Protein AF-K1ZN55-F1 (afdb_monomer)

Foldseek 3Di:
DVVVVVVVVVVVVVVPPDDPPPPPPDDDDPPVVCVCPDVVVVVVVVVCCVVCVVVVVVLVVLVVVLVVLVVVLVVCVVVDDPVVNVVSVVVSVVSVVVSVD

Solvent-accessible surface area (backbone atoms only — not comparable to full-atom values): 6073 Å² total; per-residue (Å²): 111,73,68,57,54,51,52,52,52,54,55,54,58,66,70,68,77,74,68,99,70,81,77,76,83,78,78,87,73,63,62,68,58,56,54,65,72,27,70,66,48,52,52,51,50,52,52,47,46,68,66,43,50,62,54,51,49,52,51,53,52,50,53,48,51,53,51,51,51,50,52,50,46,66,70,44,54,84,78,48,54,70,70,59,47,54,53,50,51,51,51,52,53,54,51,53,50,67,73,73,108

Mean predicted aligned error: 14.53 Å

pLDDT: mean 81.13, std 11.41, range [56.06, 94.25]

Structure (mmCIF, N/CA/C/O backbone):
data_AF-K1ZN55-F1
#
_entry.id   AF-K1ZN55-F1
#
loop_
_atom_site.group_PDB
_atom_site.id
_atom_site.type_symbol
_atom_site.label_atom_id
_atom_site.label_alt_id
_atom_site.label_comp_id
_atom_site.label_asym_id
_atom_site.label_entity_id
_atom_site.label_seq_id
_atom_site.pdbx_PDB_ins_code
_atom_site.Cartn_x
_atom_site.Cartn_y
_atom_site.Cartn_z
_atom_site.occupancy
_atom_site.B_iso_or_equiv
_atom_site.auth_seq_id
_atom_site.auth_comp_id
_atom_site.auth_asym_id
_atom_site.auth_atom_id
_atom_site.pdbx_PDB_model_num
ATOM 1 N N . MET A 1 1 ? 69.524 12.016 -56.688 1.00 56.06 1 MET A N 1
ATOM 2 C CA . MET A 1 1 ? 68.228 12.681 -56.963 1.00 56.06 1 MET A CA 1
ATOM 3 C C . MET A 1 1 ? 67.036 11.721 -56.844 1.00 56.06 1 MET A C 1
ATOM 5 O O . MET A 1 1 ? 66.270 11.875 -55.907 1.00 56.06 1 MET A O 1
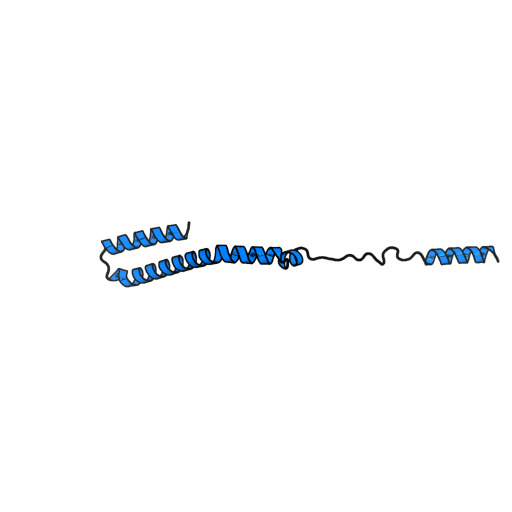ATOM 9 N N . ARG A 1 2 ? 66.898 10.674 -57.683 1.00 58.50 2 ARG A N 1
ATOM 10 C CA . ARG A 1 2 ? 65.724 9.754 -57.670 1.00 58.50 2 ARG A CA 1
ATOM 11 C C . ARG A 1 2 ? 65.489 8.998 -56.344 1.00 58.50 2 ARG A C 1
ATOM 13 O O . ARG A 1 2 ? 64.349 8.837 -55.937 1.00 58.50 2 ARG A O 1
ATOM 20 N N . LYS A 1 3 ? 66.554 8.587 -55.639 1.00 58.69 3 LYS A N 1
ATOM 21 C CA . LYS A 1 3 ? 66.461 7.878 -54.341 1.00 58.69 3 LYS A CA 1
ATOM 22 C C . LYS A 1 3 ? 66.007 8.779 -53.178 1.00 58.69 3 LYS A C 1
ATOM 24 O O . LYS A 1 3 ? 65.360 8.298 -52.260 1.00 58.69 3 LYS A O 1
ATOM 29 N N . ILE A 1 4 ? 66.313 10.078 -53.250 1.00 71.62 4 ILE A N 1
ATOM 30 C CA . ILE A 1 4 ? 65.900 11.083 -52.253 1.00 71.62 4 ILE A CA 1
ATOM 31 C C . ILE A 1 4 ? 64.416 11.422 -52.448 1.00 71.62 4 ILE A C 1
ATOM 33 O O . ILE A 1 4 ? 63.677 11.520 -51.478 1.00 71.62 4 ILE A O 1
ATOM 37 N N . LEU A 1 5 ? 63.963 11.489 -53.706 1.00 69.25 5 LEU A N 1
ATOM 38 C CA . LEU A 1 5 ? 62.544 11.606 -54.057 1.00 69.25 5 LEU A CA 1
ATOM 39 C C . LEU A 1 5 ? 61.717 10.397 -53.589 1.00 69.25 5 LEU A C 1
ATOM 41 O O . LEU A 1 5 ? 60.635 10.587 -53.044 1.00 69.25 5 LEU A O 1
ATOM 45 N N . LEU A 1 6 ? 62.235 9.170 -53.734 1.00 70.94 6 LEU A N 1
ATOM 46 C CA . LEU A 1 6 ? 61.564 7.981 -53.190 1.00 70.94 6 LEU A CA 1
ATOM 47 C C . LEU A 1 6 ? 61.504 7.997 -51.654 1.00 70.94 6 LEU A C 1
ATOM 49 O O . LEU A 1 6 ? 60.456 7.706 -51.091 1.00 70.94 6 LEU A O 1
ATOM 53 N N . ALA A 1 7 ? 62.593 8.370 -50.974 1.00 69.81 7 ALA A N 1
ATOM 54 C CA . ALA A 1 7 ? 62.624 8.435 -49.512 1.00 69.81 7 ALA A CA 1
ATOM 55 C C . ALA A 1 7 ? 61.672 9.508 -48.947 1.00 69.81 7 ALA A C 1
ATOM 57 O O . ALA A 1 7 ? 60.985 9.262 -47.957 1.00 69.81 7 ALA A O 1
ATOM 58 N N . ALA A 1 8 ? 61.576 10.663 -49.612 1.00 72.12 8 ALA A N 1
ATOM 59 C CA . ALA A 1 8 ? 60.625 11.713 -49.257 1.00 72.12 8 ALA A CA 1
ATOM 60 C C . ALA A 1 8 ? 59.169 11.259 -49.461 1.00 72.12 8 ALA A C 1
ATOM 62 O O . ALA A 1 8 ? 58.324 11.504 -48.605 1.00 72.12 8 ALA A O 1
ATOM 63 N N . SER A 1 9 ? 58.883 10.526 -50.543 1.00 69.12 9 SER A N 1
ATOM 64 C CA . SER A 1 9 ? 57.550 9.971 -50.808 1.00 69.12 9 SER A CA 1
ATOM 65 C C . SER A 1 9 ? 57.110 8.958 -49.745 1.00 69.12 9 SER A C 1
ATOM 67 O O . SER A 1 9 ? 55.952 8.970 -49.331 1.00 69.12 9 SER A O 1
ATOM 69 N N . THR A 1 10 ? 58.017 8.096 -49.278 1.00 70.06 10 THR A N 1
ATOM 70 C CA . THR A 1 10 ? 57.712 7.105 -48.232 1.00 70.06 10 THR A CA 1
ATOM 71 C C . THR A 1 10 ? 57.511 7.760 -46.864 1.00 70.06 10 THR A C 1
ATOM 73 O O . THR A 1 10 ? 56.640 7.346 -46.101 1.00 70.06 10 THR A O 1
ATOM 76 N N . MET A 1 11 ? 58.269 8.817 -46.560 1.00 67.25 11 MET A N 1
ATOM 77 C CA . MET A 1 11 ? 58.135 9.572 -45.311 1.00 67.25 11 MET A CA 1
ATOM 78 C C . MET A 1 11 ? 56.813 10.350 -45.246 1.00 67.25 11 MET A C 1
ATOM 80 O O . MET A 1 11 ? 56.181 10.388 -44.196 1.00 67.25 11 MET A O 1
ATOM 84 N N . ILE A 1 12 ? 56.347 10.888 -46.377 1.00 69.62 12 ILE A N 1
ATOM 85 C CA . ILE A 1 12 ? 55.038 11.548 -46.479 1.00 69.62 12 ILE A CA 1
ATOM 86 C C . ILE A 1 12 ? 53.901 10.536 -46.264 1.00 69.62 12 ILE A C 1
ATOM 88 O O . ILE A 1 12 ? 52.971 10.820 -45.517 1.00 69.62 12 ILE A O 1
ATOM 92 N N . PHE A 1 13 ? 53.996 9.330 -46.837 1.00 67.00 13 PHE A N 1
ATOM 93 C CA . PHE A 1 13 ? 52.977 8.284 -46.673 1.00 67.00 13 PHE A CA 1
ATOM 94 C C . PHE A 1 13 ? 52.826 7.811 -45.215 1.00 67.00 13 PHE A C 1
ATOM 96 O O . PHE A 1 13 ? 51.715 7.551 -44.759 1.00 67.00 13 PHE A O 1
ATOM 103 N N . LEU A 1 14 ? 53.925 7.776 -44.452 1.00 64.19 14 LEU A N 1
ATOM 104 C CA . LEU A 1 14 ? 53.913 7.431 -43.024 1.00 64.19 14 LEU A CA 1
ATOM 105 C C . LEU A 1 14 ? 53.253 8.500 -42.135 1.00 64.19 14 LEU A C 1
ATOM 107 O O . LEU A 1 14 ? 52.806 8.171 -41.039 1.00 64.19 14 LEU A O 1
ATOM 111 N N . MET A 1 15 ? 53.136 9.754 -42.592 1.00 62.47 15 MET A N 1
ATOM 112 C CA . MET A 1 15 ? 52.480 10.826 -41.825 1.00 62.47 15 MET A CA 1
ATOM 113 C C . MET A 1 15 ? 50.953 10.880 -42.022 1.00 62.47 15 MET A C 1
ATOM 115 O O . MET A 1 15 ? 50.262 11.517 -41.230 1.00 62.47 15 MET A O 1
ATOM 119 N N . PHE A 1 16 ? 50.405 10.182 -43.027 1.00 61.69 16 PHE A N 1
ATOM 120 C CA . PHE A 1 16 ? 48.958 10.117 -43.296 1.00 61.69 16 PHE A CA 1
ATOM 121 C C . PHE A 1 16 ? 48.236 8.951 -42.590 1.00 61.69 16 PHE A C 1
ATOM 123 O O . PHE A 1 16 ? 47.030 8.792 -42.749 1.00 61.69 16 PHE A O 1
ATOM 130 N N . GLY A 1 17 ? 48.930 8.158 -41.767 1.00 60.75 17 GLY A N 1
ATOM 131 C CA . GLY A 1 17 ? 48.362 7.019 -41.027 1.00 60.75 17 GLY A CA 1
ATOM 132 C C . GLY A 1 17 ? 47.530 7.383 -39.789 1.00 60.75 17 GLY A C 1
ATOM 133 O O . GLY A 1 17 ? 47.522 6.628 -38.819 1.00 60.75 17 GLY A O 1
ATOM 134 N N . SER A 1 18 ? 46.862 8.537 -39.779 1.00 61.38 18 SER A N 1
ATOM 135 C CA . SER A 1 18 ? 46.098 9.007 -38.621 1.00 61.38 18 SER A CA 1
ATOM 136 C C . SER A 1 18 ? 44.616 8.642 -38.742 1.00 61.38 18 SER A C 1
ATOM 138 O O . SER A 1 18 ? 43.954 9.043 -39.694 1.00 61.38 18 SER A O 1
ATOM 140 N N . SER A 1 19 ? 44.091 7.980 -37.704 1.00 58.03 19 SER A N 1
ATOM 141 C CA . SER A 1 19 ? 42.666 7.822 -37.342 1.00 58.03 19 SER A CA 1
ATOM 142 C C . SER A 1 19 ? 41.826 6.705 -37.997 1.00 58.03 19 SER A C 1
ATOM 144 O O . SER A 1 19 ? 40.757 6.938 -38.545 1.00 58.03 19 SER A O 1
ATOM 146 N N . VAL A 1 20 ? 42.196 5.440 -37.758 1.00 57.25 20 VAL A N 1
ATOM 147 C CA . VAL A 1 20 ? 41.282 4.274 -37.915 1.00 57.25 20 VAL A CA 1
ATOM 148 C C . VAL A 1 20 ? 40.133 4.261 -3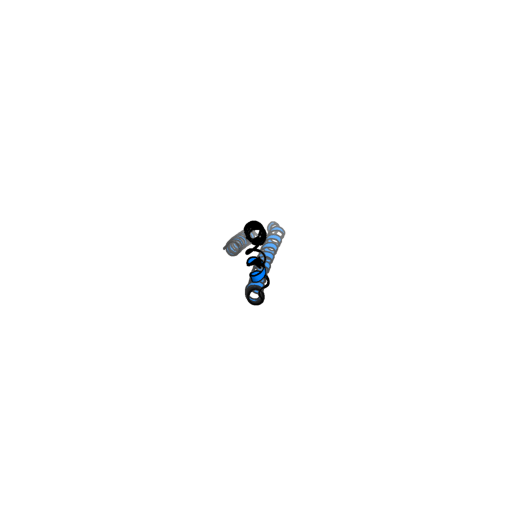6.871 1.00 57.25 20 VAL A C 1
ATOM 150 O O . VAL A 1 20 ? 39.245 3.420 -36.927 1.00 57.25 20 VAL A O 1
ATOM 153 N N . PHE A 1 21 ? 40.085 5.221 -35.938 1.00 56.66 21 PHE A N 1
ATOM 154 C CA . PHE A 1 21 ? 39.114 5.268 -34.830 1.00 56.66 21 PHE A CA 1
ATOM 155 C C . PHE A 1 21 ? 38.000 6.330 -34.960 1.00 56.66 21 PHE A C 1
ATOM 157 O O . PHE A 1 21 ? 37.256 6.547 -34.007 1.00 56.66 21 PHE A O 1
ATOM 164 N N . ALA A 1 22 ? 37.866 7.005 -36.108 1.00 57.22 22 ALA A N 1
ATOM 165 C CA . ALA A 1 22 ? 37.006 8.190 -36.242 1.00 57.22 22 ALA A CA 1
ATOM 166 C C . ALA A 1 22 ? 35.488 7.917 -36.373 1.00 57.22 22 ALA A C 1
ATOM 168 O O . ALA A 1 22 ? 34.701 8.849 -36.239 1.00 57.22 22 ALA A O 1
ATOM 169 N N . GLU A 1 23 ? 35.047 6.671 -36.589 1.00 60.16 23 GLU A N 1
ATOM 170 C CA . GLU A 1 23 ? 33.622 6.353 -36.827 1.00 60.16 23 GLU A CA 1
ATOM 171 C C . GLU A 1 23 ? 33.039 5.262 -35.913 1.00 60.16 23 GLU A C 1
ATOM 173 O O . GLU A 1 23 ? 32.047 4.609 -36.242 1.00 60.16 23 GLU A O 1
ATOM 178 N N . MET A 1 24 ? 33.584 5.084 -34.710 1.00 63.25 24 MET A N 1
ATOM 179 C CA . MET A 1 24 ? 32.885 4.304 -33.683 1.00 63.25 24 MET A CA 1
ATOM 180 C C . MET A 1 24 ? 31.704 5.122 -33.141 1.00 63.25 24 MET A C 1
ATOM 182 O O . MET A 1 24 ? 31.831 5.885 -32.185 1.00 63.25 24 MET A O 1
ATOM 186 N N . LYS A 1 25 ? 30.534 4.965 -33.773 1.00 67.12 25 LYS A N 1
ATOM 187 C CA . LYS A 1 25 ? 29.239 5.501 -33.319 1.00 67.12 25 LYS A CA 1
ATOM 188 C C . LYS A 1 25 ? 28.784 4.750 -32.063 1.00 67.12 25 LYS A C 1
ATOM 190 O O . LYS A 1 25 ? 27.899 3.901 -32.115 1.00 67.12 25 LYS A O 1
ATOM 195 N N . ILE A 1 26 ? 29.426 5.031 -30.932 1.00 68.31 26 ILE A N 1
ATOM 196 C CA . ILE A 1 26 ? 29.041 4.483 -29.631 1.00 68.31 26 ILE A CA 1
ATOM 197 C C . ILE A 1 26 ? 27.795 5.237 -29.164 1.00 68.31 26 ILE A C 1
ATOM 199 O O . ILE A 1 26 ? 27.869 6.362 -28.673 1.00 68.31 26 ILE A O 1
ATOM 203 N N . GLY A 1 27 ? 26.632 4.618 -29.351 1.00 72.06 27 GLY A N 1
ATOM 204 C CA . GLY A 1 27 ? 25.382 5.085 -28.763 1.00 72.06 27 GLY A CA 1
ATOM 205 C C . GLY A 1 27 ? 25.320 4.685 -27.293 1.00 72.06 27 GLY A C 1
ATOM 206 O O . GLY A 1 27 ? 25.232 3.501 -26.979 1.00 72.06 27 GLY A O 1
ATOM 207 N N . VAL A 1 28 ? 25.352 5.662 -26.387 1.00 75.94 28 VAL A N 1
ATOM 208 C CA . VAL A 1 28 ? 25.087 5.416 -24.964 1.00 75.94 28 VAL A CA 1
ATOM 209 C C . VAL A 1 28 ? 23.577 5.415 -24.768 1.00 75.94 28 VAL A C 1
ATOM 211 O O . VAL A 1 28 ? 22.933 6.461 -24.829 1.00 75.94 28 VAL A O 1
ATOM 214 N N . ILE A 1 29 ? 23.001 4.233 -24.561 1.00 75.38 29 ILE A N 1
ATOM 215 C CA . ILE A 1 29 ? 21.575 4.084 -24.268 1.00 75.38 29 ILE A CA 1
ATOM 216 C C . ILE A 1 29 ? 21.412 3.955 -22.759 1.00 75.38 29 ILE A C 1
ATOM 218 O O . ILE A 1 29 ? 21.979 3.060 -22.134 1.00 75.38 29 ILE A O 1
ATOM 222 N N . ASN A 1 30 ? 20.594 4.829 -22.175 1.00 78.81 30 ASN A N 1
ATOM 223 C CA . ASN A 1 30 ? 20.125 4.635 -20.812 1.00 78.81 30 ASN A CA 1
ATOM 224 C C . ASN A 1 30 ? 19.021 3.566 -20.827 1.00 78.81 30 ASN A C 1
ATOM 226 O O . ASN A 1 30 ? 17.855 3.859 -21.099 1.00 78.81 30 ASN A O 1
ATOM 230 N N . TYR A 1 31 ? 19.422 2.321 -20.572 1.00 74.81 31 TYR A N 1
ATOM 231 C CA . TYR A 1 31 ? 18.527 1.166 -20.544 1.00 74.81 31 TYR A CA 1
ATOM 232 C C . TYR A 1 31 ? 17.362 1.355 -19.563 1.00 74.81 31 TYR A C 1
ATOM 234 O O . TYR A 1 31 ? 16.225 1.028 -19.891 1.00 74.81 31 TYR A O 1
ATOM 242 N N . GLU A 1 32 ? 17.620 1.949 -18.397 1.00 74.38 32 GLU A N 1
ATOM 243 C CA . GLU A 1 32 ? 16.596 2.201 -17.382 1.00 74.38 32 GLU A CA 1
ATOM 244 C C . GLU A 1 32 ? 15.492 3.115 -17.926 1.00 74.38 32 GLU A C 1
ATOM 246 O O . GLU A 1 32 ? 14.309 2.788 -17.833 1.00 74.38 32 GLU A O 1
ATOM 251 N N . LYS A 1 33 ? 15.870 4.210 -18.596 1.00 76.12 33 LYS A N 1
ATOM 252 C CA . LYS A 1 33 ? 14.908 5.145 -19.192 1.00 76.12 33 LYS A CA 1
ATOM 253 C C . LYS A 1 33 ? 14.068 4.490 -20.293 1.00 76.12 33 LYS A C 1
ATOM 255 O O . LYS A 1 33 ? 12.851 4.652 -20.307 1.00 76.12 33 LYS A O 1
ATOM 260 N N . VAL A 1 34 ? 14.697 3.714 -21.176 1.00 78.94 34 VAL A N 1
ATOM 261 C CA . VAL A 1 34 ? 14.004 3.027 -22.282 1.00 78.94 34 VAL A CA 1
ATOM 262 C C . VAL A 1 34 ? 12.995 2.002 -21.762 1.00 78.94 34 VAL A C 1
ATOM 264 O O . VAL A 1 34 ? 11.891 1.901 -22.291 1.00 78.94 34 VAL A O 1
ATOM 267 N N . VAL A 1 35 ? 13.340 1.263 -20.707 1.00 76.44 35 VAL A N 1
ATOM 268 C CA . VAL A 1 35 ? 12.422 0.303 -20.082 1.00 76.44 35 VAL A CA 1
ATOM 269 C C . VAL A 1 35 ? 11.276 1.021 -19.368 1.00 76.44 35 VAL A C 1
ATOM 271 O O . VAL A 1 35 ? 10.126 0.592 -19.480 1.00 76.44 35 VAL A O 1
ATOM 274 N N . VAL A 1 36 ? 11.551 2.130 -18.675 1.00 77.88 36 VAL A N 1
ATOM 275 C CA . VAL A 1 36 ? 10.520 2.901 -17.963 1.00 77.88 36 VAL A CA 1
ATOM 276 C C . VAL A 1 36 ? 9.511 3.550 -18.914 1.00 77.88 36 VAL A C 1
ATOM 278 O O . VAL A 1 36 ? 8.314 3.562 -18.617 1.00 77.88 36 VAL A O 1
ATOM 281 N N . GLU A 1 37 ? 9.980 4.060 -20.051 1.00 76.62 37 GLU A N 1
ATOM 282 C CA . GLU A 1 37 ? 9.154 4.684 -21.095 1.00 76.62 37 GLU A CA 1
ATOM 283 C C . GLU A 1 37 ? 8.553 3.657 -22.071 1.00 76.62 37 GLU A C 1
ATOM 285 O O . GLU A 1 37 ? 7.812 4.022 -22.985 1.00 76.62 37 GLU A O 1
ATOM 290 N N . SER A 1 38 ? 8.836 2.364 -21.878 1.00 85.19 38 SER A N 1
ATOM 291 C CA . SER A 1 38 ? 8.334 1.315 -22.758 1.00 85.19 38 SER A CA 1
ATOM 292 C C . SER A 1 38 ? 6.802 1.177 -22.670 1.00 85.19 38 SER A C 1
ATOM 294 O O . SER A 1 38 ? 6.223 1.199 -21.573 1.00 85.19 38 SER A O 1
ATOM 296 N N . PRO A 1 39 ? 6.108 0.979 -23.807 1.00 82.00 39 PRO A N 1
ATOM 297 C CA . PRO A 1 39 ? 4.656 0.793 -23.817 1.00 82.00 39 PRO A CA 1
ATOM 298 C C . PRO A 1 39 ? 4.220 -0.462 -23.044 1.00 82.00 39 PRO A C 1
ATOM 300 O O . PRO A 1 39 ? 3.124 -0.497 -22.486 1.00 82.00 39 PRO A O 1
ATOM 303 N N . GLN A 1 40 ? 5.091 -1.470 -22.948 1.00 83.12 40 GLN A N 1
ATOM 304 C CA . GLN A 1 40 ? 4.856 -2.687 -22.174 1.00 83.12 40 GLN A CA 1
ATOM 305 C C . GLN A 1 40 ? 4.762 -2.387 -20.672 1.00 83.12 40 GLN A C 1
ATOM 307 O O . GLN A 1 40 ? 3.857 -2.889 -20.003 1.00 83.12 40 GLN A O 1
ATOM 312 N N . LEU A 1 41 ? 5.645 -1.533 -20.138 1.00 83.25 41 LEU A N 1
ATOM 313 C CA . LEU A 1 41 ? 5.580 -1.137 -18.732 1.00 83.25 41 LEU A CA 1
ATOM 314 C C . LEU A 1 41 ? 4.371 -0.239 -18.455 1.00 83.25 41 LEU A C 1
ATOM 316 O O . LEU A 1 41 ? 3.746 -0.373 -17.406 1.00 83.25 41 LEU A O 1
ATOM 320 N N . ALA A 1 42 ? 4.019 0.656 -19.381 1.00 84.00 42 ALA A N 1
ATOM 321 C CA . ALA A 1 42 ? 2.826 1.489 -19.248 1.00 84.00 42 ALA A CA 1
ATOM 322 C C . ALA A 1 42 ? 1.544 0.639 -19.154 1.00 84.00 42 ALA A C 1
ATOM 324 O O . ALA A 1 42 ? 0.720 0.874 -18.268 1.00 84.00 42 ALA A O 1
ATOM 325 N N . ALA A 1 43 ? 1.414 -0.389 -19.999 1.00 86.38 43 ALA A N 1
ATOM 326 C CA . ALA A 1 43 ? 0.302 -1.338 -19.947 1.00 86.38 43 ALA A CA 1
ATOM 327 C C . ALA A 1 43 ? 0.279 -2.127 -18.627 1.00 86.38 43 ALA A C 1
ATOM 329 O O . ALA A 1 43 ? -0.746 -2.167 -17.949 1.00 86.38 43 ALA A O 1
ATOM 330 N N . ALA A 1 44 ? 1.426 -2.664 -18.197 1.00 85.62 44 ALA A N 1
ATOM 331 C CA . ALA A 1 44 ? 1.529 -3.383 -16.928 1.00 85.62 44 ALA A CA 1
ATOM 332 C C . ALA A 1 44 ? 1.186 -2.491 -15.720 1.00 85.62 44 ALA A C 1
ATOM 334 O O . ALA A 1 44 ? 0.468 -2.915 -14.817 1.00 85.62 44 ALA A O 1
ATOM 335 N N . LYS A 1 45 ? 1.643 -1.230 -15.709 1.00 84.12 45 LYS A N 1
ATOM 336 C CA . LYS A 1 45 ? 1.293 -0.244 -14.673 1.00 84.12 45 LYS A CA 1
ATOM 337 C C . LYS A 1 45 ? -0.206 0.043 -14.646 1.00 84.12 45 LYS A C 1
ATOM 339 O O . LYS A 1 45 ? -0.772 0.135 -13.560 1.00 84.12 45 LYS A O 1
ATOM 344 N N . ALA A 1 46 ? -0.847 0.180 -15.805 1.00 87.94 46 ALA A N 1
ATOM 345 C CA . ALA A 1 46 ? -2.290 0.389 -15.887 1.00 87.94 46 ALA A CA 1
ATOM 346 C C . ALA A 1 46 ? -3.066 -0.820 -15.336 1.00 87.94 46 ALA A C 1
ATOM 348 O O . ALA A 1 46 ? -4.003 -0.642 -14.556 1.00 87.94 46 ALA A O 1
ATOM 349 N N . ASP A 1 47 ? -2.629 -2.038 -15.660 1.00 88.38 47 ASP A N 1
ATOM 350 C CA . ASP A 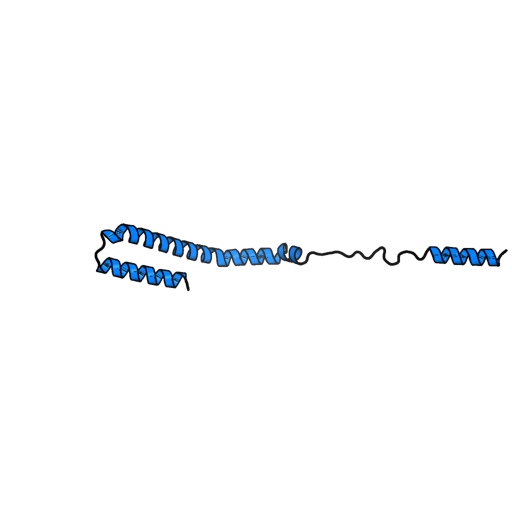1 47 ? -3.221 -3.271 -15.139 1.00 88.38 47 ASP A CA 1
ATOM 351 C C . ASP A 1 47 ? -3.027 -3.415 -13.627 1.00 88.38 47 ASP A C 1
ATOM 353 O O . ASP A 1 47 ? -3.970 -3.765 -12.912 1.00 88.38 47 ASP A O 1
ATOM 357 N N . PHE A 1 48 ? -1.831 -3.110 -13.113 1.00 88.25 48 PHE A N 1
ATOM 358 C CA . PHE A 1 48 ? -1.579 -3.093 -11.674 1.00 88.25 48 PHE A CA 1
ATOM 359 C C . PHE A 1 48 ? -2.430 -2.041 -10.978 1.00 88.25 48 PHE A C 1
ATOM 361 O O . PHE A 1 48 ? -3.100 -2.369 -10.005 1.00 88.25 48 PHE A O 1
ATOM 368 N N . LYS A 1 49 ? -2.494 -0.816 -11.505 1.00 88.12 49 LYS A N 1
ATOM 369 C CA . LYS A 1 49 ? -3.362 0.226 -10.956 1.00 88.12 49 LYS A CA 1
ATOM 370 C C . LYS A 1 49 ? -4.811 -0.251 -10.909 1.00 88.12 49 LYS A C 1
ATOM 372 O O . LYS A 1 49 ? -5.432 -0.176 -9.863 1.00 88.12 49 LYS A O 1
ATOM 377 N N . LYS A 1 50 ? -5.327 -0.847 -11.983 1.00 91.88 50 LYS A N 1
ATOM 378 C CA . LYS A 1 50 ? -6.701 -1.363 -12.021 1.00 91.88 50 LYS A CA 1
ATOM 379 C C . LYS A 1 50 ? -6.963 -2.463 -10.982 1.00 91.88 50 LYS A C 1
ATOM 381 O O . LYS A 1 50 ? -8.065 -2.533 -10.445 1.00 91.88 50 LYS A O 1
ATOM 386 N N . LYS A 1 51 ? -5.976 -3.319 -10.701 1.00 88.88 51 LYS A N 1
ATOM 387 C CA . LYS A 1 51 ? -6.089 -4.406 -9.710 1.00 88.88 51 LYS A CA 1
ATOM 388 C C . LYS A 1 51 ? -5.914 -3.926 -8.269 1.00 88.88 51 LYS A C 1
ATOM 390 O O . LYS A 1 51 ? -6.590 -4.436 -7.382 1.00 88.88 51 LYS A O 1
ATOM 395 N N . PHE A 1 52 ? -5.023 -2.967 -8.034 1.00 91.12 52 PHE A N 1
ATOM 396 C CA . PHE A 1 52 ? -4.651 -2.516 -6.693 1.00 91.12 52 PHE A CA 1
ATOM 397 C C . PHE A 1 52 ? -5.399 -1.263 -6.230 1.00 91.12 52 PHE A C 1
ATOM 399 O O . PHE A 1 52 ? -5.580 -1.104 -5.032 1.00 91.12 52 PHE A O 1
ATOM 406 N N . GLU A 1 53 ? -5.917 -0.427 -7.130 1.00 93.12 53 GLU A N 1
ATOM 407 C CA . GLU A 1 53 ? -6.753 0.731 -6.783 1.00 93.12 53 GLU A CA 1
ATOM 408 C C . GLU A 1 53 ? -7.988 0.366 -5.935 1.00 93.12 53 GLU A C 1
ATOM 410 O O . GLU A 1 53 ? -8.216 1.037 -4.927 1.00 93.12 53 GLU A O 1
ATOM 415 N N . PRO A 1 54 ? -8.793 -0.673 -6.255 1.00 93.50 54 PRO A N 1
ATOM 416 C CA . PRO A 1 54 ? -9.900 -1.057 -5.377 1.00 93.50 54 PRO A CA 1
ATOM 417 C C . PRO A 1 54 ? -9.399 -1.538 -4.011 1.00 93.50 54 PRO A C 1
ATOM 419 O O . PRO A 1 54 ? -9.974 -1.173 -2.991 1.00 93.50 54 PRO A O 1
ATOM 422 N N . ARG A 1 55 ? -8.285 -2.280 -3.974 1.00 90.44 55 ARG A N 1
ATOM 423 C CA . ARG A 1 55 ? -7.694 -2.768 -2.724 1.00 90.44 55 ARG A CA 1
ATOM 424 C C . ARG A 1 55 ? -7.181 -1.627 -1.845 1.00 90.44 55 ARG A C 1
ATOM 426 O O . ARG A 1 55 ? -7.368 -1.655 -0.635 1.00 90.44 55 ARG A O 1
ATOM 433 N N . GLU A 1 56 ? -6.560 -0.621 -2.448 1.00 89.38 56 GLU A N 1
ATOM 434 C CA . GLU A 1 56 ? -6.098 0.586 -1.764 1.00 89.38 56 GLU A CA 1
ATOM 435 C C . GLU A 1 56 ? -7.279 1.381 -1.193 1.00 89.38 56 GLU A C 1
ATOM 437 O O . GLU A 1 56 ? -7.240 1.801 -0.037 1.00 89.38 56 GLU A O 1
ATOM 442 N N . LYS A 1 57 ? -8.366 1.528 -1.963 1.00 93.19 57 LYS A N 1
ATOM 443 C CA . LYS A 1 57 ? -9.600 2.166 -1.481 1.00 93.19 57 LYS A CA 1
ATOM 444 C C . LYS A 1 57 ? -10.202 1.419 -0.294 1.00 93.19 57 LYS A C 1
ATOM 446 O O . LYS A 1 57 ? -10.505 2.055 0.708 1.00 93.19 57 LYS A O 1
ATOM 451 N N . GLU A 1 58 ? -10.316 0.093 -0.369 1.00 91.12 58 GLU A N 1
ATOM 452 C CA . GLU A 1 58 ? -10.820 -0.735 0.736 1.00 91.12 58 GLU A CA 1
ATOM 453 C C . GLU A 1 58 ? -9.996 -0.554 2.017 1.00 91.12 58 GLU A C 1
ATOM 455 O O . GLU A 1 58 ? -10.564 -0.377 3.096 1.00 91.12 58 GLU A O 1
ATOM 460 N N . ILE A 1 59 ? -8.664 -0.562 1.905 1.00 90.88 59 ILE A N 1
ATOM 461 C CA . ILE A 1 59 ? -7.758 -0.372 3.047 1.00 90.88 59 ILE A CA 1
ATOM 462 C C . ILE A 1 59 ? -7.937 1.028 3.646 1.00 90.88 59 ILE A C 1
ATOM 464 O O . ILE A 1 59 ? -8.107 1.161 4.859 1.00 90.88 59 ILE A O 1
ATOM 468 N N . ASN A 1 60 ? -7.965 2.066 2.808 1.00 91.94 60 ASN A N 1
ATOM 469 C CA . ASN A 1 60 ? -8.153 3.446 3.255 1.00 91.94 60 ASN A CA 1
ATOM 470 C C . ASN A 1 60 ? -9.519 3.651 3.928 1.00 91.94 60 ASN A C 1
ATO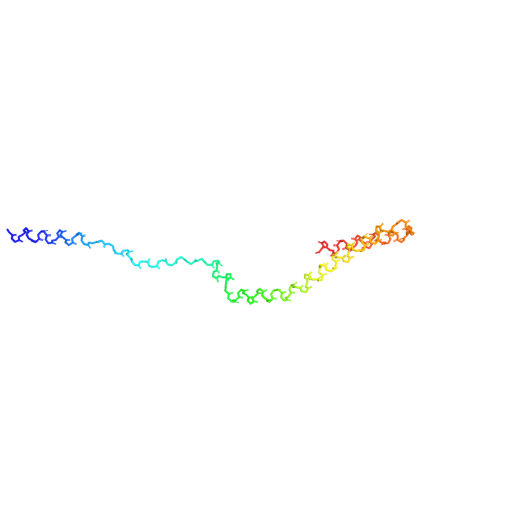M 472 O O . ASN A 1 60 ? -9.616 4.313 4.963 1.00 91.94 60 ASN A O 1
ATOM 476 N N . GLU A 1 61 ? -10.584 3.062 3.382 1.00 93.62 61 GLU A N 1
ATOM 477 C CA . GLU A 1 61 ? -11.917 3.105 3.985 1.00 93.62 61 GLU A CA 1
ATOM 478 C C . GLU A 1 61 ? -11.968 2.368 5.326 1.00 93.62 61 GLU A C 1
ATOM 480 O O . GLU A 1 61 ? -12.572 2.873 6.275 1.00 93.62 61 GLU A O 1
ATOM 485 N N . ALA A 1 62 ? -11.333 1.198 5.432 1.00 90.44 62 ALA A N 1
ATOM 486 C CA . ALA A 1 62 ? -11.252 0.444 6.680 1.00 90.44 62 ALA A CA 1
ATOM 487 C C . ALA A 1 62 ? -10.478 1.219 7.758 1.00 90.44 62 ALA A C 1
ATOM 489 O O . ALA A 1 62 ? -10.935 1.310 8.89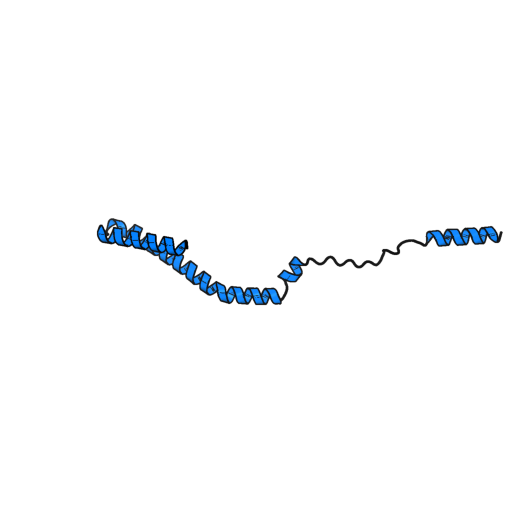9 1.00 90.44 62 ALA A O 1
ATOM 490 N N . GLN A 1 63 ? -9.359 1.847 7.386 1.00 91.81 63 GLN A N 1
ATOM 491 C CA . GLN A 1 63 ? -8.580 2.697 8.282 1.00 91.81 63 GLN A CA 1
ATOM 492 C C . GLN A 1 63 ? -9.383 3.915 8.749 1.00 91.81 63 GLN A C 1
ATOM 494 O O . GLN A 1 63 ? -9.371 4.243 9.936 1.00 91.81 63 GLN A O 1
ATOM 499 N N . LYS A 1 64 ? -10.121 4.565 7.841 1.00 94.25 64 LYS A N 1
ATOM 500 C CA . LYS A 1 64 ? -10.975 5.704 8.188 1.00 94.25 64 LYS A CA 1
ATOM 501 C C . LYS A 1 64 ? -12.096 5.294 9.144 1.00 94.25 64 LYS A C 1
ATOM 503 O O . LYS A 1 64 ? -12.266 5.928 10.178 1.00 94.25 64 LYS A O 1
ATOM 508 N N . LYS A 1 65 ? -12.806 4.199 8.849 1.00 92.06 65 LYS A N 1
ATOM 509 C CA . LYS A 1 65 ? -13.851 3.656 9.735 1.00 92.06 65 LYS A CA 1
ATOM 510 C C . LYS A 1 65 ? -13.304 3.352 11.126 1.00 92.06 65 LYS A C 1
ATOM 512 O O . LYS A 1 65 ? -13.946 3.679 12.114 1.00 92.06 65 LYS A O 1
ATOM 517 N N . PHE A 1 66 ? -12.111 2.770 11.208 1.00 92.19 66 PHE A N 1
ATOM 518 C CA . PHE A 1 66 ? -11.460 2.493 12.484 1.00 92.19 66 PHE A CA 1
ATOM 519 C C . PHE A 1 66 ? -11.142 3.772 13.278 1.00 92.19 66 PHE A C 1
ATOM 521 O O . PHE A 1 66 ? -11.409 3.835 14.477 1.00 92.19 66 PHE A O 1
ATOM 528 N N . GLN A 1 67 ? -10.631 4.817 12.618 1.00 92.81 67 GLN A N 1
ATOM 529 C CA . GLN A 1 67 ? -10.414 6.123 13.255 1.00 92.81 67 GLN A CA 1
ATOM 530 C C . GLN A 1 67 ? -11.725 6.758 13.736 1.00 92.81 67 GLN A C 1
ATOM 532 O O . GLN A 1 67 ? -11.778 7.268 14.856 1.00 92.81 67 GLN A O 1
ATOM 537 N N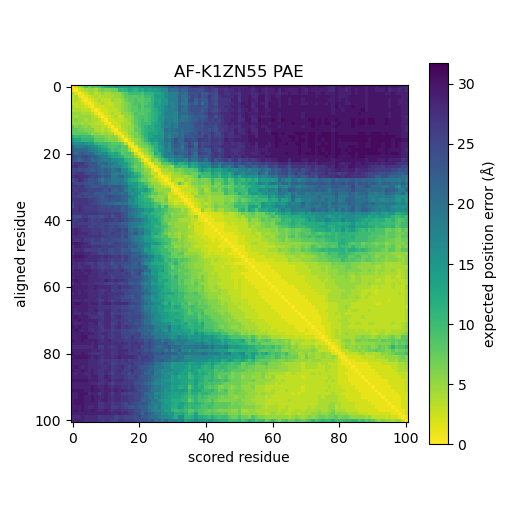 . ASP A 1 68 ? -12.782 6.684 12.925 1.00 93.88 68 ASP A N 1
ATOM 538 C CA . ASP A 1 68 ? -14.111 7.189 13.275 1.00 93.88 68 ASP A CA 1
ATOM 539 C C . ASP A 1 68 ? -14.694 6.432 14.489 1.00 93.88 68 ASP A C 1
ATOM 541 O O . ASP A 1 68 ? -15.230 7.057 15.406 1.00 93.88 68 ASP A O 1
ATOM 545 N N . GLU A 1 69 ? -14.534 5.102 14.552 1.00 90.12 69 GLU A N 1
ATOM 546 C CA . GLU A 1 69 ? -14.947 4.281 15.702 1.00 90.12 69 GLU A CA 1
ATOM 547 C C . GLU A 1 69 ? -14.180 4.651 16.984 1.00 90.12 69 GLU A C 1
ATOM 549 O O . GLU A 1 69 ? -14.791 4.759 18.050 1.00 90.12 69 GLU A O 1
ATOM 554 N N . ILE A 1 70 ? -12.870 4.916 16.900 1.00 91.00 70 ILE A N 1
ATOM 555 C CA . ILE A 1 70 ? -12.075 5.398 18.044 1.00 91.00 70 ILE A CA 1
ATOM 556 C C . ILE A 1 70 ? -12.554 6.778 18.504 1.00 91.00 70 ILE A C 1
ATOM 558 O O . ILE A 1 70 ? -12.675 7.018 19.708 1.00 91.00 70 ILE A O 1
ATOM 562 N N . ALA A 1 71 ? -12.825 7.691 17.571 1.00 92.50 71 ALA A N 1
ATOM 563 C CA . ALA A 1 71 ? -13.297 9.033 17.893 1.00 92.50 71 ALA A CA 1
ATOM 564 C C . ALA A 1 71 ? -14.676 8.996 18.572 1.00 92.50 71 ALA A C 1
ATOM 566 O O . ALA A 1 71 ? -14.876 9.660 19.592 1.00 92.50 71 ALA A O 1
ATOM 567 N N . ALA A 1 72 ? -15.597 8.177 18.055 1.00 89.50 72 ALA A N 1
ATOM 568 C CA . ALA A 1 72 ? -16.906 7.947 18.659 1.00 89.50 72 ALA A CA 1
ATOM 569 C C . ALA A 1 72 ? -16.775 7.327 20.056 1.00 89.50 72 ALA A C 1
ATOM 571 O O . ALA A 1 72 ? -17.345 7.842 21.013 1.00 89.50 72 ALA A O 1
ATOM 572 N N . PHE A 1 73 ? -15.942 6.293 20.208 1.00 89.44 73 PHE A N 1
ATOM 573 C CA . PHE A 1 73 ? -15.681 5.686 21.510 1.00 89.44 73 PHE A CA 1
ATOM 574 C C . PHE A 1 73 ? -15.093 6.691 22.506 1.00 89.44 73 PHE A C 1
ATOM 576 O O . PHE A 1 73 ? -15.537 6.741 23.645 1.00 89.44 73 PHE A O 1
ATOM 583 N N . SER A 1 74 ? -14.134 7.525 22.099 1.00 88.69 74 SER A N 1
ATOM 584 C CA . SER A 1 74 ? -13.554 8.562 22.964 1.00 88.69 74 SER A CA 1
ATOM 585 C C . SER A 1 74 ? -14.610 9.563 23.446 1.00 88.69 74 SER A C 1
ATOM 587 O O . SER A 1 74 ? -14.635 9.930 24.622 1.00 88.69 74 SER A O 1
ATOM 589 N N . LYS A 1 75 ? -15.527 9.948 22.551 1.00 91.44 75 LYS A N 1
ATOM 590 C CA . LYS A 1 75 ? -16.622 10.879 22.838 1.00 91.44 75 LYS A CA 1
ATOM 591 C C . LYS A 1 75 ? -17.701 10.276 23.743 1.00 91.44 75 LYS A C 1
ATOM 593 O O . LYS A 1 75 ? -18.175 10.963 24.645 1.00 91.44 75 LYS A O 1
ATOM 598 N N . ASP A 1 76 ? -18.064 9.016 23.520 1.00 88.19 76 ASP A N 1
ATOM 599 C CA . ASP A 1 76 ? -19.178 8.348 24.204 1.00 88.19 76 ASP A CA 1
ATOM 600 C C . ASP A 1 76 ? -18.727 7.576 25.462 1.00 88.19 76 ASP A C 1
ATOM 602 O O . ASP A 1 76 ? -19.525 7.277 26.348 1.00 88.19 76 ASP A O 1
ATOM 606 N N . SER A 1 77 ? -17.426 7.307 25.610 1.00 84.56 77 SER A N 1
ATOM 607 C CA . SER A 1 77 ? -16.807 6.643 26.773 1.00 84.56 77 SER A CA 1
ATOM 608 C C . SER A 1 77 ? -17.212 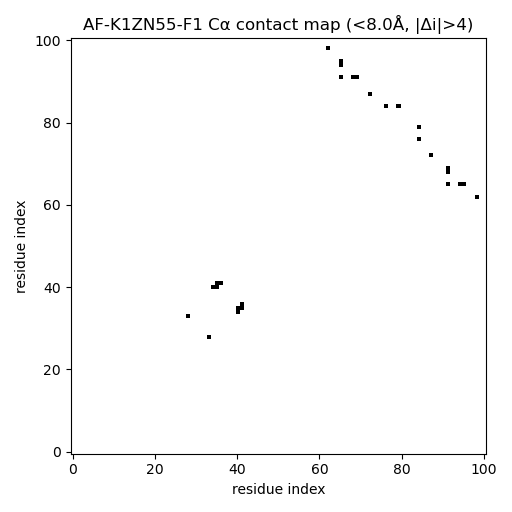7.214 28.146 1.00 84.56 77 SER A C 1
ATOM 610 O O . SER A 1 77 ? -17.346 6.413 29.076 1.00 84.56 77 SER A O 1
ATOM 612 N N . PRO A 1 78 ? -17.435 8.535 28.330 1.00 86.19 78 PRO A N 1
ATOM 613 C CA . PRO A 1 78 ? -17.897 9.092 29.604 1.00 86.19 78 PRO A CA 1
ATOM 614 C C . PRO A 1 78 ? -19.356 8.760 29.953 1.00 86.19 78 PRO A C 1
ATOM 616 O O . PRO A 1 78 ? -19.724 8.833 31.121 1.00 86.19 78 PRO A O 1
ATOM 619 N N . THR A 1 79 ? -20.195 8.432 28.965 1.00 88.75 79 THR A N 1
ATOM 620 C CA . THR A 1 79 ? -21.634 8.161 29.150 1.00 88.75 79 THR A CA 1
ATOM 621 C C . THR A 1 79 ? -21.983 6.676 29.012 1.00 88.75 79 THR A C 1
ATOM 623 O O . THR A 1 79 ? -23.093 6.261 29.353 1.00 88.75 79 THR A O 1
ATOM 626 N N . MET A 1 80 ? -21.040 5.854 28.545 1.00 85.00 80 MET A N 1
ATOM 627 C CA . MET A 1 80 ? -21.191 4.407 28.416 1.00 85.00 80 MET A CA 1
ATOM 628 C C . MET A 1 80 ? -21.194 3.679 29.767 1.00 85.00 80 MET A C 1
ATOM 630 O O . MET A 1 80 ? -20.441 3.998 30.685 1.00 85.00 80 MET A O 1
ATOM 634 N N . LYS A 1 81 ? -21.995 2.609 29.848 1.00 89.31 81 LYS A N 1
ATOM 635 C CA . LYS A 1 81 ? -21.923 1.624 30.938 1.00 89.31 81 LYS A CA 1
ATOM 636 C C . LYS A 1 81 ? -20.617 0.827 30.853 1.00 89.31 81 LYS A C 1
ATOM 638 O O . LYS A 1 81 ? -20.109 0.592 29.757 1.00 89.31 81 LYS A O 1
ATOM 643 N N . GLU A 1 82 ? -20.114 0.364 31.993 1.00 84.62 82 GLU A N 1
ATOM 644 C CA . GLU A 1 82 ? -18.827 -0.342 32.103 1.00 84.62 82 GLU A CA 1
ATOM 645 C C . GLU A 1 82 ? -18.724 -1.564 31.169 1.00 84.62 82 GLU A C 1
ATOM 647 O O . GLU A 1 82 ? -17.733 -1.718 30.453 1.00 84.62 82 GLU A O 1
ATOM 652 N N . ASP A 1 83 ? -19.794 -2.361 31.075 1.00 87.31 83 ASP A N 1
ATOM 653 C CA . ASP A 1 83 ? -19.865 -3.526 30.182 1.00 87.31 83 ASP A CA 1
ATOM 654 C C . ASP A 1 83 ? -19.774 -3.138 28.698 1.00 87.31 83 ASP A C 1
ATOM 656 O O . ASP A 1 83 ? -19.038 -3.752 27.921 1.00 87.31 83 ASP A O 1
ATOM 660 N N . ALA A 1 84 ? -20.483 -2.077 28.302 1.00 86.00 84 ALA A N 1
ATOM 661 C CA . ALA A 1 84 ? -20.475 -1.572 26.930 1.00 86.00 84 ALA A CA 1
ATOM 662 C C . ALA A 1 84 ? -19.107 -0.980 26.560 1.00 86.00 84 ALA A C 1
ATOM 664 O O . ALA A 1 84 ? -18.622 -1.173 25.444 1.00 86.00 84 ALA A O 1
ATOM 665 N N . LYS A 1 85 ? -18.451 -0.315 27.518 1.00 88.00 85 LYS A N 1
ATOM 666 C CA . LYS A 1 85 ? -17.105 0.233 27.353 1.00 88.00 85 LYS A CA 1
ATOM 667 C C . LYS A 1 85 ? -16.072 -0.872 27.134 1.00 88.00 85 LYS A C 1
ATOM 669 O O . LYS A 1 85 ? -15.255 -0.772 26.221 1.00 88.00 85 LYS A O 1
ATOM 674 N N . LYS A 1 86 ? -16.141 -1.946 27.925 1.00 89.75 86 LYS A N 1
ATOM 675 C CA . LYS A 1 86 ? -15.242 -3.102 27.807 1.00 89.75 86 LYS A CA 1
ATOM 676 C C . LYS A 1 86 ? -15.428 -3.839 26.477 1.00 89.75 86 LYS A C 1
ATOM 678 O O . LYS A 1 86 ? -14.439 -4.168 25.824 1.00 89.75 86 LYS A O 1
ATOM 683 N N . ALA A 1 87 ? -16.674 -4.034 26.040 1.00 89.81 87 ALA A N 1
ATOM 684 C CA . ALA A 1 87 ? -16.977 -4.635 24.740 1.00 89.81 87 ALA A CA 1
ATOM 685 C C . ALA A 1 87 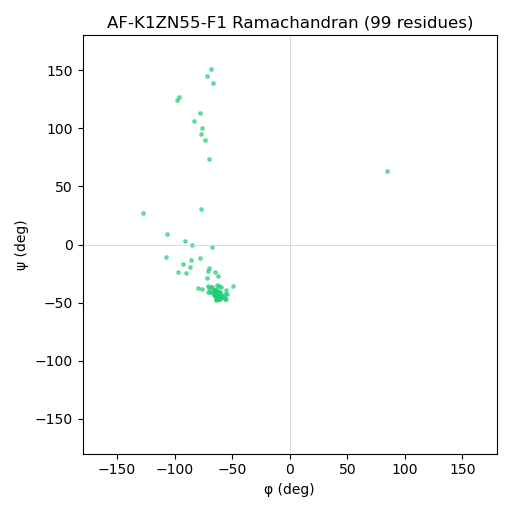? -16.449 -3.786 23.566 1.00 89.81 87 ALA A C 1
ATOM 687 O O . ALA A 1 87 ? -15.837 -4.315 22.638 1.00 89.81 87 ALA A O 1
ATOM 688 N N . ALA A 1 88 ? -16.623 -2.461 23.624 1.00 88.19 88 ALA A N 1
ATOM 689 C CA . ALA A 1 88 ? -16.109 -1.551 22.601 1.00 88.19 88 ALA A CA 1
ATOM 690 C C . ALA A 1 88 ? -14.569 -1.532 22.550 1.00 88.19 88 ALA A C 1
ATOM 692 O O . ALA A 1 88 ? -13.996 -1.579 21.464 1.00 88.19 88 ALA A O 1
ATOM 693 N N . GLN A 1 89 ? -13.888 -1.551 23.701 1.00 88.50 89 GLN A N 1
ATOM 694 C CA . GLN A 1 89 ? -12.424 -1.660 23.756 1.00 88.50 89 GLN A CA 1
ATOM 695 C C . GLN A 1 89 ? -11.909 -2.952 23.114 1.00 88.50 89 GLN A C 1
ATOM 697 O O . GLN A 1 89 ? -10.949 -2.911 22.347 1.00 88.50 89 GLN A O 1
ATOM 702 N N . GLN A 1 90 ? -12.556 -4.087 23.391 1.00 92.50 90 GLN A N 1
ATOM 703 C CA . GLN A 1 90 ? -12.191 -5.367 22.779 1.00 92.50 90 GLN A CA 1
ATOM 704 C C . GLN A 1 90 ? -12.369 -5.337 21.258 1.00 92.50 90 GLN A C 1
ATOM 706 O O . GLN A 1 90 ? -11.474 -5.765 20.532 1.00 92.50 90 GLN A O 1
ATOM 711 N N . LYS A 1 91 ? -13.478 -4.764 20.773 1.00 90.44 91 LYS A N 1
ATOM 712 C CA . LYS A 1 91 ? -13.737 -4.606 19.336 1.00 90.44 91 LYS A CA 1
ATOM 713 C C . LYS A 1 91 ? -12.667 -3.748 18.652 1.00 90.44 91 LYS A C 1
ATOM 715 O O . LYS A 1 91 ? -12.158 -4.140 17.605 1.00 90.44 91 LYS A O 1
ATOM 720 N N . ILE A 1 92 ? -12.292 -2.618 19.259 1.00 91.31 92 ILE A N 1
ATOM 721 C CA . ILE A 1 92 ? -11.240 -1.729 18.743 1.00 91.31 92 ILE A CA 1
ATOM 722 C C . ILE A 1 92 ? -9.889 -2.459 18.707 1.00 91.31 92 ILE A C 1
A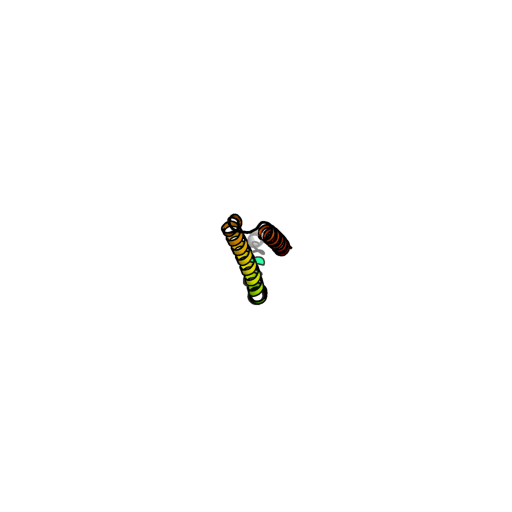TOM 724 O O . ILE A 1 92 ? -9.191 -2.394 17.700 1.00 91.31 92 ILE A O 1
ATOM 728 N N . MET A 1 93 ? -9.527 -3.208 19.754 1.00 91.69 93 MET A N 1
ATOM 729 C CA . MET A 1 93 ? -8.286 -3.997 19.761 1.00 91.69 93 MET A CA 1
ATOM 730 C C . MET A 1 93 ? -8.267 -5.069 18.662 1.00 91.69 93 MET A C 1
ATOM 732 O O . MET A 1 93 ? -7.245 -5.269 18.007 1.00 91.69 93 MET A O 1
ATOM 736 N N . GLU A 1 94 ? -9.390 -5.750 18.426 1.00 91.75 94 GLU A N 1
ATOM 737 C CA . GLU A 1 94 ? -9.482 -6.771 17.380 1.00 91.75 94 GLU A CA 1
ATOM 738 C C . GLU A 1 94 ? -9.383 -6.161 15.972 1.00 91.75 94 GLU A C 1
ATOM 740 O O . GLU A 1 94 ? -8.689 -6.695 15.107 1.00 91.75 94 GLU A O 1
ATOM 745 N N . GLN A 1 95 ? -10.034 -5.017 15.743 1.00 88.94 95 GLN A N 1
ATOM 746 C CA . GLN A 1 95 ? -9.923 -4.272 14.487 1.00 88.94 95 GLN A CA 1
ATOM 747 C C . GLN A 1 95 ? -8.504 -3.742 14.262 1.00 88.94 95 GLN A C 1
ATOM 749 O O . GLN A 1 95 ? -7.991 -3.844 13.151 1.00 88.94 95 GLN A O 1
ATOM 754 N N . GLN A 1 96 ? -7.846 -3.238 15.309 1.00 89.00 96 GLN A N 1
ATOM 755 C CA . GLN A 1 96 ? -6.456 -2.795 15.238 1.00 89.00 96 GLN A CA 1
ATOM 756 C C . GLN A 1 96 ? -5.535 -3.933 14.798 1.00 89.00 96 GLN A C 1
ATOM 758 O O . GLN A 1 96 ? -4.698 -3.738 13.921 1.00 89.00 96 GLN A O 1
ATOM 763 N N . LYS A 1 97 ? -5.719 -5.128 15.371 1.00 91.38 97 LYS A N 1
ATOM 764 C CA . LYS A 1 97 ? -4.947 -6.313 14.998 1.00 91.38 97 LYS A CA 1
ATOM 765 C C . LYS A 1 97 ? -5.163 -6.682 13.526 1.00 91.38 97 LYS A C 1
ATOM 767 O O . LYS A 1 97 ? -4.191 -6.866 12.808 1.00 91.38 97 LYS A O 1
ATOM 772 N N . LYS A 1 98 ? -6.416 -6.690 13.056 1.00 87.56 98 LYS A N 1
ATOM 773 C CA . LYS A 1 98 ? -6.762 -6.981 11.649 1.00 87.56 98 LYS A CA 1
ATOM 774 C C . LYS A 1 98 ? -6.233 -5.956 10.640 1.00 87.56 98 LYS A C 1
ATOM 776 O O . LYS A 1 98 ? -6.146 -6.282 9.467 1.00 87.56 98 LYS A O 1
ATOM 781 N N . LEU A 1 99 ? -5.956 -4.722 11.063 1.00 86.62 99 LEU A N 1
ATOM 782 C CA . LEU A 1 99 ? -5.355 -3.691 10.206 1.00 86.62 99 LEU A CA 1
ATOM 783 C C . LEU A 1 99 ? -3.820 -3.747 10.188 1.00 86.62 99 LEU A C 1
ATOM 785 O O . LEU A 1 99 ? -3.208 -3.148 9.307 1.00 86.62 99 LEU A O 1
ATOM 789 N N . GLN A 1 100 ? -3.206 -4.393 11.183 1.00 81.75 100 GLN A N 1
ATOM 790 C CA . GLN A 1 100 ? -1.754 -4.580 11.272 1.00 81.75 100 GLN A CA 1
ATOM 791 C C . GLN A 1 100 ? -1.273 -5.871 10.598 1.00 81.75 100 GLN A C 1
ATOM 793 O O . GLN A 1 100 ? -0.100 -5.947 10.233 1.00 81.75 100 GLN A O 1
ATOM 798 N N . GLU A 1 101 ? -2.153 -6.867 10.479 1.00 75.44 101 GLU A N 1
ATOM 799 C CA . GLU A 1 101 ? -1.949 -8.115 9.726 1.00 75.44 101 GLU A CA 1
ATOM 800 C C . GLU A 1 101 ? -2.180 -7.923 8.219 1.00 75.44 101 GLU A C 1
ATOM 802 O O . GLU A 1 101 ? -1.389 -8.502 7.438 1.00 75.44 101 GLU A O 1
#

Sequence (101 aa):
MRKILLAASTMIFLMFGSSVFAEMKIGVINYEKVVVESPQLAAAKADFKKKFEPREKEINEAQKKFQDEIAAFSKDSPTMKEDAKKAAQQKIMEQQKKLQE

Secondary structure (DSSP, 8-state):
-HHHHHHHHHHHHHHT---TTTT-------HHHHHHT-HHHHHHHHHHHHHHHHHHHHHHHHHHHHHHHHHHHHHHTTTS-HHHHHHHHHHHHHHHHHHH-

Nearest PDB structures (foldseek):
  8gl8-assembly1_C  TM=7.792E-01  e=2.179E+00  Flavobacterium johnsoniae
  8gl8-assembly1_G  TM=7.722E-01  e=3.714E+00  Flavobacterium johnsoniae
  5mto-assembly1_A  TM=6.608E-01  e=6.328E+00  Homo sapiens

Radius of gyration: 38.68 Å; Cα contacts (8 Å, |Δi|>4): 14; chains: 1; bounding box: 90×21×90 Å